Protein AF-A0AAE3R0N3-F1 (afdb_monomer)

Organism: NCBI:txid3048013

Radius of gyration: 21.06 Å; Cα contacts (8 Å, |Δi|>4): 74; chains: 1; bounding box: 45×45×55 Å

pLDDT: mean 79.73, std 18.05, range [34.44, 93.56]

Nearest PDB structures (foldseek):
  6rnx-assembly1_B  TM=4.973E-01  e=2.047E-02  Deinococcus deserti VCD115
  5d4z-assembly1_J  TM=4.738E-01  e=1.413E-01  Salmonella phage SPC32H
  5d4z-assembly6_Y  TM=5.154E-01  e=2.128E-01  Salmonella phage SPC32H
  2axz-assembly1_A  TM=4.093E-01  e=4.295E-01  Enterococcus faecalis
  5d4z-assembly3_5  TM=5.282E-01  e=1.385E+00  Salmonella phage SPC32H

InterPro domains:
  IPR001387 Cro/C1-type, helix-turn-helix domain [PF01381] (18-69)
  IPR001387 Cro/C1-type, helix-turn-helix domain [PS50943] (18-70)
  IPR001387 Cro/C1-type, helix-turn-helix domain [SM00530] (17-70)
  IPR001387 Cro/C1-type, helix-turn-helix domain [cd00093] (17-70)
  IPR010982 Lambda repressor-like, DNA-binding domain superfamily [G3DSA:1.10.260.40] (13-121)
  IPR010982 Lambda repressor-like, DNA-binding domain superfamily [SSF47413] (12-72)

Foldseek 3Di:
DDDDPPQDFQLQVLLVLVCVVCPPPQLVVVCVVLDPADSVQNVCSNVSDDHDPVVLVSSCVVSVHDRVVRRCPPPDPPDDDDPQPPLRVVLVVLVVDPVDDPVRSVVVSVVSVVVVVVVVVVVVPPD

Secondary structure (DSSP, 8-state):
--------B-HHHHHHHHHHHHTTS-HHHHHHHHSS--HHHHHHHHTTPPPPHHHHHHHHHHHT--GGGGB--TTS---SSS---HHHHHHHHHHH-TTS-HHHHHHHHHHHHHHHHHHHHHTTS--

Structure (mmCIF, N/CA/C/O backbone):
data_AF-A0AAE3R0N3-F1
#
_entry.id   AF-A0AAE3R0N3-F1
#
loop_
_atom_site.group_PDB
_atom_site.id
_atom_site.type_symbol
_atom_site.label_atom_id
_atom_site.label_alt_id
_atom_site.label_comp_id
_atom_site.label_asym_id
_atom_site.label_entity_id
_atom_site.label_seq_id
_atom_site.pdbx_PDB_ins_code
_atom_site.Cartn_x
_atom_site.Cartn_y
_atom_site.Cartn_z
_atom_site.occupancy
_atom_site.B_iso_or_equiv
_atom_site.auth_seq_id
_atom_site.auth_comp_id
_atom_site.auth_asym_id
_atom_site.auth_atom_id
_atom_site.pdbx_PDB_model_num
ATOM 1 N N . MET A 1 1 ? -28.604 14.771 -9.245 1.00 35.31 1 MET A N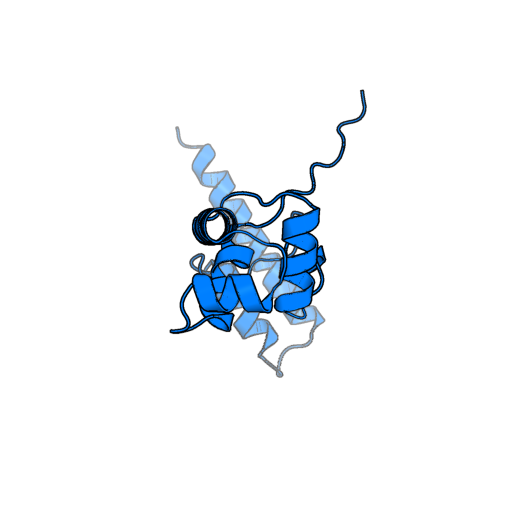 1
ATOM 2 C CA . MET A 1 1 ? -27.843 14.154 -10.348 1.00 35.31 1 MET A CA 1
ATOM 3 C C . MET A 1 1 ? -26.769 13.317 -9.682 1.00 35.31 1 MET A C 1
ATOM 5 O O . MET A 1 1 ? -25.995 13.881 -8.923 1.00 35.31 1 MET A O 1
ATOM 9 N N . GLU A 1 2 ? -26.870 11.993 -9.799 1.00 36.69 2 GLU A N 1
ATOM 10 C CA . GLU A 1 2 ? -26.055 11.011 -9.071 1.00 36.69 2 GLU A CA 1
ATOM 11 C C . GLU A 1 2 ? -24.556 11.244 -9.262 1.00 36.69 2 GLU A C 1
ATOM 13 O O . GLU A 1 2 ? -24.044 11.212 -10.380 1.00 36.69 2 GLU A O 1
ATOM 18 N N . SER A 1 3 ? -23.855 11.465 -8.153 1.00 34.44 3 SER A N 1
ATOM 19 C CA . SER A 1 3 ? -22.400 11.453 -8.101 1.00 34.44 3 SER A CA 1
ATOM 20 C C . SER A 1 3 ? -21.937 10.005 -8.250 1.00 34.44 3 SER A C 1
ATOM 22 O O . SER A 1 3 ? -22.039 9.218 -7.308 1.00 34.44 3 SER A O 1
ATOM 24 N N . ALA A 1 4 ? -21.467 9.638 -9.442 1.00 37.44 4 ALA A N 1
ATOM 25 C CA . ALA A 1 4 ? -20.780 8.374 -9.660 1.00 37.44 4 ALA A CA 1
ATOM 26 C C . ALA A 1 4 ? -19.588 8.288 -8.694 1.00 37.44 4 ALA A C 1
ATOM 28 O O . ALA A 1 4 ? -18.766 9.199 -8.621 1.00 37.44 4 ALA A O 1
ATOM 29 N N . SER A 1 5 ? -19.530 7.209 -7.918 1.00 37.81 5 SER A N 1
ATOM 30 C CA . SER A 1 5 ? -18.432 6.918 -7.002 1.00 37.81 5 SER A CA 1
ATOM 31 C C . SER A 1 5 ? -17.139 6.730 -7.804 1.00 37.81 5 SER A C 1
ATOM 33 O O . SER A 1 5 ? -16.914 5.673 -8.398 1.00 37.81 5 SER A O 1
ATOM 35 N N . SER A 1 6 ? -16.311 7.774 -7.855 1.00 43.28 6 SER A N 1
ATOM 36 C CA . SER A 1 6 ? -14.963 7.734 -8.419 1.00 43.28 6 SER A CA 1
ATOM 37 C C . SER A 1 6 ? -14.102 6.812 -7.560 1.00 43.28 6 SER A C 1
ATOM 39 O O . SER A 1 6 ? -13.618 7.198 -6.500 1.00 43.28 6 SER A O 1
ATOM 41 N N . HIS A 1 7 ? -13.961 5.564 -7.988 1.00 57.38 7 HIS A N 1
ATOM 42 C CA . HIS A 1 7 ? -13.009 4.628 -7.409 1.00 57.38 7 HIS A CA 1
ATOM 43 C C . HIS A 1 7 ? -11.621 4.996 -7.947 1.00 57.38 7 HIS A C 1
ATOM 45 O O . HIS A 1 7 ? -11.259 4.608 -9.057 1.00 57.38 7 HIS A O 1
ATOM 51 N N . GLU A 1 8 ? -10.878 5.818 -7.205 1.00 75.62 8 GLU A N 1
ATOM 52 C CA . GLU A 1 8 ? -9.530 6.237 -7.597 1.00 75.62 8 GLU A CA 1
ATOM 53 C C . GLU A 1 8 ? -8.514 5.115 -7.332 1.00 75.62 8 GLU A C 1
ATOM 55 O O . GLU A 1 8 ? -8.497 4.493 -6.265 1.00 75.62 8 GLU A O 1
ATOM 60 N N . ILE A 1 9 ? -7.673 4.836 -8.333 1.00 83.50 9 ILE A N 1
ATOM 61 C CA . ILE A 1 9 ? -6.595 3.848 -8.237 1.00 83.50 9 ILE A CA 1
ATOM 62 C C . ILE A 1 9 ? -5.442 4.466 -7.441 1.00 83.50 9 ILE A C 1
ATOM 64 O O . ILE A 1 9 ? -4.927 5.520 -7.808 1.00 83.50 9 ILE A O 1
ATOM 68 N N . ASN A 1 10 ? -4.989 3.772 -6.399 1.00 88.12 10 ASN A N 1
ATOM 69 C CA . ASN A 1 10 ? -3.777 4.071 -5.650 1.00 88.12 10 ASN A CA 1
ATOM 70 C C . ASN A 1 10 ? -2.542 3.761 -6.514 1.00 88.12 10 ASN A C 1
ATOM 72 O O . ASN A 1 10 ? -1.976 2.662 -6.494 1.00 88.12 10 ASN A O 1
ATOM 76 N N . THR A 1 11 ? -2.1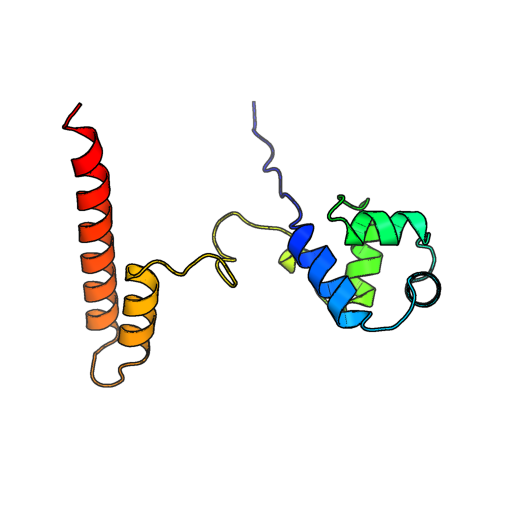49 4.744 -7.323 1.00 89.44 11 THR A N 1
ATOM 77 C CA . THR A 1 11 ? -1.007 4.654 -8.239 1.00 89.44 11 THR A CA 1
ATOM 78 C C . THR A 1 11 ? 0.329 4.583 -7.520 1.00 89.44 11 THR A C 1
ATOM 80 O O . THR A 1 11 ? 1.264 3.988 -8.052 1.00 89.44 11 THR A O 1
ATOM 83 N N . ASP A 1 12 ? 0.425 5.150 -6.319 1.00 86.88 12 ASP A N 1
ATOM 84 C CA . ASP A 1 12 ? 1.658 5.144 -5.536 1.00 86.88 12 ASP A CA 1
ATOM 85 C C . ASP A 1 12 ? 1.969 3.730 -5.051 1.00 86.88 12 ASP A C 1
ATOM 87 O O . ASP A 1 12 ? 3.066 3.225 -5.304 1.00 86.88 12 ASP A O 1
ATOM 91 N N . MET A 1 13 ? 0.972 3.045 -4.479 1.00 86.94 13 MET A N 1
ATOM 92 C CA . MET A 1 13 ? 1.076 1.640 -4.085 1.00 86.94 13 MET A CA 1
ATOM 93 C C . MET A 1 13 ? 1.384 0.742 -5.286 1.00 86.94 13 MET A C 1
ATOM 95 O O . MET A 1 13 ? 2.300 -0.078 -5.223 1.00 86.94 13 MET A O 1
ATOM 99 N N . LEU A 1 14 ? 0.680 0.932 -6.407 1.00 89.06 14 LEU A N 1
ATOM 100 C CA . LEU A 1 14 ? 0.953 0.193 -7.641 1.00 89.06 14 LEU A CA 1
ATOM 101 C C . LEU A 1 14 ? 2.404 0.390 -8.105 1.00 89.06 14 LEU A C 1
ATOM 103 O O . LEU A 1 14 ? 3.093 -0.580 -8.420 1.00 89.06 14 LEU A O 1
ATOM 107 N N . SER A 1 15 ? 2.896 1.632 -8.102 1.00 90.19 15 SER A N 1
ATOM 108 C CA . SER A 1 15 ? 4.271 1.947 -8.497 1.00 90.19 15 SER A CA 1
ATOM 109 C C . SER A 1 15 ? 5.307 1.303 -7.570 1.00 90.19 15 SER A C 1
ATOM 111 O O . SER A 1 15 ? 6.334 0.814 -8.046 1.00 90.19 15 SER A O 1
ATOM 113 N N . ALA A 1 16 ? 5.035 1.274 -6.262 1.00 89.69 16 ALA A N 1
ATOM 114 C CA . ALA A 1 16 ? 5.912 0.687 -5.259 1.00 89.69 16 ALA A CA 1
ATOM 115 C C . ALA A 1 16 ? 6.009 -0.833 -5.438 1.00 89.69 16 ALA A C 1
ATOM 117 O O . ALA A 1 16 ? 7.116 -1.358 -5.554 1.00 89.69 16 ALA A O 1
ATOM 118 N N . MET A 1 17 ? 4.871 -1.519 -5.580 1.00 91.38 17 MET A N 1
ATOM 119 C CA . MET A 1 17 ? 4.835 -2.971 -5.791 1.00 91.38 17 MET A CA 1
ATOM 120 C C . MET A 1 17 ? 5.508 -3.389 -7.102 1.00 91.38 17 MET A C 1
ATOM 122 O O . MET A 1 17 ? 6.179 -4.420 -7.157 1.00 91.38 17 MET A O 1
ATOM 126 N N . ILE A 1 18 ? 5.381 -2.583 -8.164 1.00 91.50 18 ILE A N 1
ATOM 127 C CA . ILE A 1 18 ? 6.089 -2.835 -9.427 1.00 91.50 18 ILE A CA 1
ATOM 128 C C . ILE A 1 18 ? 7.601 -2.738 -9.227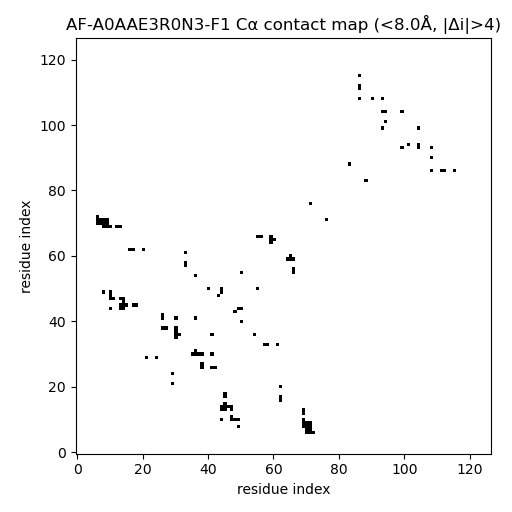 1.00 91.50 18 ILE A C 1
ATOM 130 O O . ILE A 1 18 ? 8.323 -3.637 -9.661 1.00 91.50 18 ILE A O 1
ATOM 134 N N . LYS A 1 19 ? 8.084 -1.683 -8.558 1.00 90.94 19 LYS A N 1
ATOM 135 C CA . LYS A 1 19 ? 9.516 -1.504 -8.267 1.00 90.94 19 LYS A CA 1
ATOM 136 C C . LYS A 1 19 ? 10.056 -2.633 -7.397 1.00 90.94 19 LYS A C 1
ATOM 138 O O . LYS A 1 19 ? 11.133 -3.148 -7.684 1.00 90.94 19 LYS A O 1
ATOM 143 N N . GLU A 1 20 ? 9.295 -3.045 -6.389 1.00 92.19 20 GLU A N 1
ATOM 144 C CA . GLU A 1 20 ? 9.652 -4.145 -5.496 1.00 92.19 20 GLU A CA 1
ATOM 145 C C . GLU A 1 20 ? 9.742 -5.478 -6.247 1.00 92.19 20 GLU A C 1
ATOM 147 O O . GLU A 1 20 ? 10.795 -6.117 -6.228 1.00 92.19 20 GLU A O 1
ATOM 152 N N . LYS A 1 21 ? 8.691 -5.871 -6.987 1.00 91.44 21 LYS A N 1
ATOM 153 C CA . LYS A 1 21 ? 8.714 -7.119 -7.770 1.00 91.44 21 LYS A CA 1
ATOM 154 C C . LYS A 1 21 ? 9.809 -7.073 -8.835 1.00 91.44 21 LYS A C 1
ATOM 156 O O . LYS A 1 21 ? 10.477 -8.082 -9.062 1.00 91.44 21 LYS A O 1
ATOM 161 N N . ARG A 1 22 ? 10.039 -5.925 -9.485 1.00 90.81 22 ARG A N 1
ATOM 162 C CA . ARG A 1 22 ? 11.094 -5.754 -10.499 1.00 90.81 22 ARG A CA 1
ATOM 163 C C . ARG A 1 22 ? 12.499 -5.892 -9.902 1.00 90.81 22 ARG A C 1
ATOM 165 O O . ARG A 1 22 ? 13.340 -6.548 -10.526 1.00 90.81 22 ARG A O 1
ATOM 172 N N . GLY A 1 23 ? 12.749 -5.304 -8.734 1.00 91.88 23 GLY A N 1
ATOM 173 C CA . GLY A 1 23 ? 14.081 -5.202 -8.139 1.00 91.88 23 GLY A CA 1
ATOM 174 C C . GLY A 1 23 ? 15.076 -4.546 -9.103 1.00 91.88 23 GLY A C 1
ATOM 175 O O . GLY A 1 23 ? 14.776 -3.546 -9.755 1.00 91.88 23 GLY A O 1
ATOM 176 N N . GLU A 1 24 ? 16.239 -5.171 -9.272 1.00 91.19 24 GLU A N 1
ATOM 177 C CA . GLU A 1 24 ? 17.312 -4.684 -10.155 1.00 91.19 24 GLU A CA 1
ATOM 178 C C . GLU A 1 24 ? 17.064 -4.945 -11.655 1.00 91.19 24 GLU A C 1
ATOM 180 O O . GLU A 1 24 ? 17.844 -4.517 -12.509 1.00 91.19 24 GLU A O 1
ATOM 185 N N . ARG A 1 25 ? 15.988 -5.660 -12.022 1.00 91.50 25 ARG A N 1
ATOM 186 C CA . ARG A 1 25 ? 15.684 -5.954 -13.433 1.00 91.50 25 ARG A CA 1
ATOM 187 C C . ARG A 1 25 ? 15.341 -4.671 -14.183 1.00 91.50 25 ARG A C 1
ATOM 189 O O . ARG A 1 25 ? 14.685 -3.774 -13.659 1.00 91.50 25 ARG A O 1
ATOM 196 N N . SER A 1 26 ? 15.738 -4.582 -15.447 1.00 91.50 26 SER A N 1
ATOM 197 C CA . SER A 1 26 ? 15.451 -3.406 -16.273 1.00 91.50 26 SER A CA 1
ATOM 198 C C . SER A 1 26 ? 13.982 -3.351 -16.710 1.00 91.50 26 SER A C 1
ATOM 200 O O . SER A 1 26 ? 13.344 -4.380 -16.935 1.00 91.50 26 SER A O 1
ATOM 202 N N . LEU A 1 27 ? 13.460 -2.142 -16.951 1.00 89.38 27 LEU A N 1
ATOM 203 C CA . LEU A 1 27 ? 12.110 -1.942 -17.505 1.00 89.38 27 LEU A CA 1
ATOM 204 C C . LEU A 1 27 ? 11.891 -2.676 -18.837 1.00 89.38 27 LEU A C 1
ATOM 206 O O . LEU A 1 27 ? 10.772 -3.064 -19.148 1.00 89.38 27 LEU A O 1
ATOM 210 N N . ARG A 1 28 ? 12.957 -2.892 -19.621 1.00 89.06 28 ARG A N 1
ATOM 211 C CA . ARG A 1 28 ? 12.899 -3.661 -20.875 1.00 89.06 28 ARG A CA 1
ATOM 212 C C . ARG A 1 28 ? 12.571 -5.130 -20.630 1.00 89.06 28 ARG A C 1
ATOM 214 O O . ARG A 1 28 ? 11.755 -5.702 -21.348 1.00 89.06 28 ARG A O 1
ATOM 221 N N . GLN A 1 29 ? 13.204 -5.724 -19.619 1.00 89.62 29 GLN A N 1
ATOM 222 C CA . GLN A 1 29 ? 12.954 -7.113 -19.239 1.00 89.62 29 GLN A CA 1
ATOM 223 C C . GLN A 1 29 ? 11.520 -7.270 -18.738 1.00 89.62 29 GLN A C 1
ATOM 225 O O . GLN A 1 29 ? 10.807 -8.138 -19.227 1.00 89.62 29 GLN A O 1
ATOM 230 N N . ILE A 1 30 ? 11.066 -6.367 -17.864 1.00 92.31 30 ILE A N 1
ATOM 231 C CA . ILE A 1 30 ? 9.704 -6.422 -17.318 1.00 92.31 30 ILE A CA 1
ATOM 232 C C . ILE A 1 30 ? 8.639 -6.171 -18.390 1.00 92.31 30 ILE A C 1
ATOM 234 O O . ILE A 1 30 ? 7.650 -6.890 -18.445 1.00 92.31 30 ILE A O 1
ATOM 238 N N . ALA A 1 31 ? 8.853 -5.216 -19.297 1.00 90.44 31 ALA A N 1
ATOM 239 C CA . ALA A 1 31 ? 7.947 -4.986 -20.425 1.00 90.44 31 ALA A CA 1
ATOM 240 C C . ALA A 1 31 ? 7.785 -6.235 -21.314 1.00 90.44 31 ALA A C 1
ATOM 242 O O . ALA A 1 31 ? 6.694 -6.515 -21.806 1.00 90.44 31 ALA A O 1
ATOM 243 N N . THR A 1 32 ? 8.864 -7.006 -21.485 1.00 87.94 32 THR A N 1
ATOM 244 C CA . THR A 1 32 ? 8.838 -8.276 -22.229 1.00 87.94 32 THR A CA 1
ATOM 245 C C . THR A 1 32 ? 8.101 -9.368 -21.451 1.00 87.94 32 THR A C 1
ATOM 247 O O . THR A 1 32 ? 7.367 -10.149 -22.045 1.00 87.94 32 THR A O 1
ATOM 250 N N . GLU A 1 33 ? 8.277 -9.406 -20.130 1.00 89.56 33 GLU A N 1
ATOM 251 C CA . GLU A 1 33 ? 7.662 -10.384 -19.225 1.00 89.56 33 GLU A CA 1
ATOM 252 C C . GLU A 1 33 ? 6.144 -10.197 -19.095 1.00 89.56 33 GLU A C 1
ATOM 254 O O . GLU A 1 33 ? 5.398 -11.170 -19.142 1.00 89.56 33 GLU A O 1
ATOM 259 N N . ILE A 1 34 ? 5.682 -8.948 -18.977 1.00 88.56 34 ILE A N 1
ATOM 260 C CA . ILE A 1 34 ? 4.251 -8.618 -18.914 1.00 88.56 34 ILE A CA 1
ATOM 261 C C . ILE A 1 34 ? 3.572 -8.904 -20.261 1.00 88.56 34 ILE A C 1
ATOM 263 O O . ILE A 1 34 ? 2.429 -9.360 -20.292 1.00 88.56 34 ILE A O 1
ATOM 267 N N . GLY A 1 35 ? 4.286 -8.657 -21.363 1.00 80.56 35 GLY A N 1
ATOM 268 C CA . GLY A 1 35 ? 3.758 -8.764 -22.715 1.00 80.56 35 GLY A CA 1
ATOM 269 C C . GLY A 1 35 ? 2.817 -7.603 -23.041 1.00 80.56 35 GLY A C 1
ATOM 270 O O . GLY A 1 35 ? 1.884 -7.300 -22.302 1.00 80.56 35 GLY A O 1
ATOM 271 N N . ASP A 1 36 ? 3.057 -6.945 -24.177 1.00 77.88 36 ASP A N 1
ATOM 272 C CA . ASP A 1 36 ? 2.140 -5.930 -24.714 1.00 77.88 36 ASP A CA 1
ATOM 273 C C . ASP A 1 36 ? 1.963 -4.688 -23.805 1.00 77.88 36 ASP A C 1
ATOM 275 O O . ASP A 1 36 ? 0.913 -4.047 -23.777 1.00 77.88 36 ASP A O 1
ATOM 279 N N . VAL A 1 37 ? 3.015 -4.336 -23.050 1.00 86.88 37 VAL A N 1
ATOM 280 C CA . VAL A 1 37 ? 3.167 -3.046 -22.356 1.00 86.88 37 VAL A CA 1
ATOM 281 C C . VAL A 1 37 ? 4.477 -2.404 -22.801 1.00 86.88 37 VAL A C 1
ATOM 283 O O . VAL A 1 37 ? 5.545 -3.008 -22.728 1.00 86.88 37 VAL A O 1
ATOM 286 N N . SER A 1 38 ? 4.419 -1.155 -23.271 1.00 89.44 38 SER A N 1
ATOM 287 C CA . SER A 1 38 ? 5.623 -0.441 -23.709 1.00 89.44 38 SER A CA 1
ATOM 288 C C . SER A 1 38 ? 6.487 -0.001 -22.520 1.00 89.44 38 SER A C 1
ATOM 290 O O . SER A 1 38 ? 5.975 0.344 -21.454 1.00 89.44 38 SER A O 1
ATOM 292 N N . ILE A 1 39 ? 7.806 0.091 -22.726 1.00 91.69 39 ILE A N 1
ATOM 293 C CA . ILE A 1 39 ? 8.756 0.611 -21.722 1.00 91.69 39 ILE A CA 1
ATOM 294 C C . ILE A 1 39 ? 8.345 2.013 -21.245 1.00 91.69 39 ILE A C 1
ATOM 296 O O . ILE A 1 39 ? 8.459 2.330 -20.063 1.00 91.69 39 ILE A O 1
ATOM 300 N N . ALA A 1 40 ? 7.839 2.848 -22.158 1.00 90.62 40 ALA A N 1
ATOM 301 C CA . ALA A 1 40 ? 7.379 4.197 -21.845 1.00 90.62 40 ALA A CA 1
ATOM 302 C C . ALA A 1 40 ? 6.124 4.183 -20.959 1.00 90.62 40 ALA A C 1
ATOM 304 O O . ALA A 1 40 ? 6.015 4.982 -20.032 1.00 90.62 40 ALA A O 1
ATOM 305 N N . THR A 1 41 ? 5.189 3.260 -21.202 1.00 91.00 41 THR A N 1
ATOM 306 C CA . THR A 1 41 ? 4.029 3.058 -20.326 1.00 91.00 41 THR A CA 1
ATOM 307 C C . THR A 1 41 ? 4.472 2.598 -18.944 1.00 91.00 41 THR A C 1
ATOM 309 O O . THR A 1 41 ? 4.101 3.238 -17.966 1.00 91.00 41 THR A O 1
ATOM 312 N N . LEU A 1 42 ? 5.336 1.585 -18.855 1.00 91.81 42 LEU A N 1
ATOM 313 C CA . LEU A 1 42 ? 5.822 1.079 -17.571 1.00 91.81 42 LEU A CA 1
ATOM 314 C C . LEU A 1 42 ? 6.575 2.156 -16.771 1.00 91.81 42 LEU A C 1
ATOM 316 O O . LEU A 1 42 ? 6.336 2.318 -15.579 1.00 91.81 42 LEU A O 1
ATOM 320 N N . SER A 1 43 ? 7.409 2.961 -17.437 1.00 92.31 43 SER A N 1
ATOM 321 C CA . SER A 1 43 ? 8.100 4.089 -16.802 1.00 92.31 43 SER A CA 1
ATOM 322 C C . SER A 1 43 ? 7.133 5.136 -16.245 1.00 92.31 43 SER A C 1
ATOM 324 O O . SER A 1 43 ? 7.402 5.690 -15.184 1.00 92.31 43 SER A O 1
ATOM 326 N N . ARG A 1 44 ? 6.029 5.431 -16.946 1.00 91.81 44 ARG A N 1
ATOM 327 C CA . ARG A 1 44 ? 5.005 6.369 -16.456 1.00 91.81 44 ARG A CA 1
ATOM 328 C C . ARG A 1 44 ? 4.278 5.806 -15.238 1.00 91.81 44 ARG A C 1
ATOM 330 O O . ARG A 1 44 ? 4.044 6.544 -14.287 1.00 91.81 44 ARG A O 1
ATOM 337 N N . VAL A 1 45 ? 3.965 4.512 -15.245 1.00 91.56 45 VAL A N 1
ATOM 338 C CA . VAL A 1 45 ? 3.324 3.844 -14.103 1.00 91.56 45 VAL A CA 1
ATOM 339 C C . VAL A 1 45 ? 4.250 3.830 -12.884 1.00 91.56 45 VAL A C 1
ATOM 341 O O . VAL A 1 45 ? 3.814 4.163 -11.788 1.00 91.56 45 VAL A O 1
ATOM 344 N N . GLU A 1 46 ? 5.550 3.566 -13.057 1.00 90.69 46 GLU A N 1
ATOM 345 C CA . GLU A 1 46 ? 6.525 3.666 -11.956 1.00 90.69 46 GLU A CA 1
ATOM 346 C C . GLU A 1 46 ? 6.709 5.094 -11.408 1.00 90.69 46 GLU A C 1
ATOM 348 O O . GLU A 1 46 ? 7.214 5.273 -10.297 1.00 90.69 46 GLU A O 1
ATOM 353 N N . GLN A 1 47 ? 6.306 6.112 -12.170 1.00 89.44 47 GLN A N 1
ATOM 354 C CA . GLN A 1 47 ? 6.255 7.516 -11.747 1.00 89.44 47 GLN A CA 1
ATOM 355 C C . GLN A 1 47 ? 4.900 7.902 -11.126 1.00 89.44 47 GLN A C 1
ATOM 357 O O . GLN A 1 47 ? 4.652 9.086 -10.908 1.00 89.44 47 GLN A O 1
ATOM 362 N N . GLY A 1 48 ? 4.010 6.934 -10.885 1.00 85.25 48 GLY A N 1
ATOM 363 C CA . GLY A 1 48 ? 2.703 7.166 -10.270 1.00 85.25 48 GLY A CA 1
ATOM 364 C C . GLY A 1 48 ? 1.645 7.704 -11.236 1.00 85.25 48 GLY A C 1
ATOM 365 O O . GLY A 1 48 ? 0.645 8.269 -10.806 1.00 85.25 48 GLY A O 1
ATOM 366 N N . LYS A 1 49 ? 1.830 7.574 -12.557 1.00 88.56 49 LYS A N 1
ATOM 367 C CA . LYS A 1 49 ? 0.767 7.912 -13.518 1.00 88.56 49 LYS A CA 1
ATOM 368 C C . LYS A 1 49 ? -0.251 6.783 -13.616 1.00 88.56 49 LYS A C 1
ATOM 370 O O . LYS A 1 49 ? 0.119 5.612 -13.658 1.00 88.56 49 LYS A O 1
ATOM 375 N N . ILE A 1 50 ? -1.522 7.162 -13.729 1.00 88.81 50 ILE A N 1
ATOM 376 C CA . ILE A 1 50 ? -2.641 6.230 -13.875 1.00 88.81 50 ILE A CA 1
ATOM 377 C C . ILE A 1 50 ? -2.492 5.463 -15.204 1.00 88.81 50 ILE A C 1
ATOM 379 O O . ILE A 1 50 ? -2.456 6.101 -16.263 1.00 88.81 50 ILE A O 1
ATOM 383 N N . PRO A 1 51 ? -2.375 4.123 -15.175 1.00 90.06 51 PRO A N 1
ATOM 384 C CA . PRO A 1 51 ? -2.427 3.306 -16.381 1.00 90.06 51 PRO A CA 1
ATOM 385 C C . PRO A 1 51 ? -3.845 3.259 -16.959 1.00 90.06 51 PRO A C 1
ATOM 387 O O . PRO A 1 51 ? -4.832 3.427 -16.246 1.00 90.06 51 PRO A O 1
ATOM 390 N N . ASP A 1 52 ? -3.957 2.969 -18.253 1.00 89.94 52 ASP A N 1
ATOM 391 C CA . ASP A 1 52 ? -5.231 2.541 -18.827 1.00 89.94 52 ASP A CA 1
ATOM 392 C C . ASP A 1 52 ? -5.660 1.170 -18.260 1.00 89.94 52 ASP A C 1
ATOM 394 O O . ASP A 1 52 ? -4.864 0.448 -17.654 1.00 89.94 52 ASP A O 1
ATOM 398 N N . LEU A 1 53 ? -6.930 0.807 -18.460 1.00 89.88 53 LEU A N 1
ATOM 399 C CA . LEU A 1 53 ? -7.508 -0.416 -17.896 1.00 89.88 53 LEU A CA 1
ATOM 400 C C . LEU A 1 53 ? -6.785 -1.690 -18.357 1.00 89.88 53 LEU A C 1
ATOM 402 O O . LEU A 1 53 ? -6.600 -2.607 -17.559 1.00 89.88 53 LEU A O 1
ATOM 406 N N . ASP A 1 54 ? -6.369 -1.755 -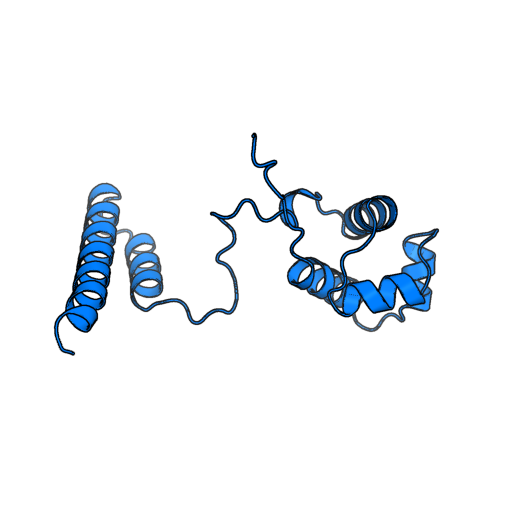19.621 1.00 90.88 54 ASP A N 1
ATOM 407 C CA . ASP A 1 54 ? -5.698 -2.935 -20.170 1.00 90.88 54 ASP A CA 1
ATOM 408 C C . ASP A 1 54 ? -4.304 -3.100 -19.549 1.00 90.88 54 ASP A C 1
ATOM 410 O O . ASP A 1 54 ? -3.972 -4.160 -19.007 1.00 90.88 54 ASP A O 1
ATOM 414 N N . THR A 1 55 ? -3.534 -2.010 -19.494 1.00 91.62 55 THR A N 1
ATOM 415 C CA . THR A 1 55 ? -2.251 -1.967 -18.783 1.00 91.62 55 THR A CA 1
ATOM 416 C C . THR A 1 55 ? -2.415 -2.333 -17.304 1.00 91.62 55 THR A C 1
ATOM 418 O O . THR A 1 55 ? -1.625 -3.113 -16.771 1.00 91.62 55 THR A O 1
ATOM 421 N N . PHE A 1 56 ? -3.441 -1.812 -16.625 1.00 92.19 56 PHE A N 1
ATOM 422 C CA . PHE A 1 56 ? -3.699 -2.101 -15.213 1.00 92.19 56 PHE A CA 1
ATOM 423 C C . PHE A 1 56 ? -3.963 -3.590 -14.960 1.00 92.19 56 PHE A C 1
ATOM 425 O O . PHE A 1 56 ? -3.350 -4.183 -14.071 1.00 92.19 56 PHE A O 1
ATOM 432 N N . VAL A 1 57 ? -4.823 -4.221 -15.763 1.00 91.81 57 VAL A N 1
ATOM 433 C CA . VAL A 1 57 ? -5.139 -5.653 -15.632 1.00 91.81 57 VAL A CA 1
ATOM 434 C C . VAL A 1 57 ? -3.900 -6.514 -15.881 1.00 91.81 57 VAL A C 1
ATOM 436 O O . VAL A 1 57 ? -3.653 -7.469 -15.141 1.00 91.81 57 VAL A O 1
ATOM 439 N N . LYS A 1 58 ? -3.088 -6.168 -16.886 1.00 93.00 58 LYS A N 1
ATOM 440 C CA . LYS A 1 58 ? -1.817 -6.854 -17.169 1.00 93.00 58 LYS A CA 1
ATOM 441 C C . LYS A 1 58 ? -0.847 -6.753 -15.991 1.00 93.00 58 LYS A C 1
ATOM 443 O O . LYS A 1 58 ? -0.267 -7.761 -15.595 1.00 93.00 58 LYS A O 1
ATOM 448 N N . LEU A 1 59 ? -0.725 -5.571 -15.388 1.00 92.50 59 LEU A N 1
ATOM 449 C CA . LEU A 1 59 ? 0.112 -5.356 -14.207 1.00 92.50 59 LEU A CA 1
ATOM 450 C C . LEU A 1 59 ? -0.389 -6.136 -12.992 1.00 92.50 59 LEU A C 1
ATOM 452 O O . LEU A 1 59 ? 0.418 -6.771 -12.326 1.00 92.50 59 LEU A O 1
ATOM 456 N N . CYS A 1 60 ? -1.698 -6.163 -12.735 1.00 92.62 60 CYS A N 1
ATOM 457 C CA . CYS A 1 60 ? -2.280 -6.958 -11.648 1.00 92.62 60 CYS A CA 1
ATOM 458 C C . CYS A 1 60 ? -1.966 -8.452 -11.814 1.00 92.62 60 CYS A C 1
ATOM 460 O O . CYS A 1 60 ? -1.503 -9.108 -10.882 1.00 92.62 60 CYS A O 1
ATOM 462 N N . ARG A 1 61 ? -2.135 -8.981 -13.034 1.00 92.62 61 ARG A N 1
ATOM 463 C CA . ARG A 1 61 ? -1.791 -10.373 -13.364 1.00 92.62 61 ARG A CA 1
ATOM 464 C C . ARG A 1 61 ? -0.306 -10.650 -13.187 1.00 92.62 61 ARG A C 1
ATOM 466 O O . ARG A 1 61 ? 0.045 -11.684 -12.633 1.00 92.62 61 ARG A O 1
ATOM 473 N N . TRP A 1 62 ? 0.548 -9.734 -13.638 1.00 93.56 62 TRP A N 1
ATOM 474 C CA . TRP A 1 62 ? 1.990 -9.868 -13.473 1.00 93.56 62 TRP A CA 1
ATOM 475 C C . TRP A 1 62 ? 2.413 -9.774 -12.011 1.00 93.56 62 TRP A C 1
ATOM 477 O O . TRP A 1 62 ? 3.320 -10.490 -11.617 1.00 93.56 62 TRP A O 1
ATOM 487 N N . LEU A 1 63 ? 1.762 -8.946 -11.192 1.00 92.06 63 LEU A N 1
ATOM 488 C CA . LEU A 1 63 ? 2.006 -8.844 -9.752 1.00 92.06 63 LEU A CA 1
ATOM 489 C C . LEU A 1 63 ? 1.427 -10.028 -8.966 1.00 92.06 63 LEU A C 1
ATOM 491 O O . LEU A 1 63 ? 1.899 -10.268 -7.862 1.00 92.06 63 LEU A O 1
ATOM 495 N N . GLU A 1 64 ? 0.499 -10.792 -9.553 1.00 91.88 64 GLU A N 1
ATOM 496 C CA . GLU A 1 64 ? -0.298 -11.842 -8.890 1.00 91.88 64 GLU A CA 1
ATOM 497 C C . GLU A 1 64 ? -1.168 -11.284 -7.753 1.00 91.88 64 GLU A C 1
ATOM 499 O O . GLU A 1 64 ? -1.396 -11.924 -6.729 1.00 91.88 64 GLU A O 1
ATOM 504 N N . VAL A 1 65 ? -1.666 -10.062 -7.946 1.00 87.56 65 VAL A N 1
ATOM 505 C CA . VAL A 1 65 ? -2.465 -9.320 -6.967 1.00 87.56 65 VAL A CA 1
ATOM 506 C C . VAL A 1 65 ? -3.772 -8.891 -7.616 1.00 87.56 65 VAL A C 1
ATOM 508 O O . VAL A 1 65 ? -3.815 -8.558 -8.801 1.00 87.56 65 VAL A O 1
ATOM 511 N N . SER A 1 66 ? -4.856 -8.915 -6.845 1.00 88.31 66 SER A N 1
ATOM 512 C CA . SER A 1 66 ? -6.167 -8.509 -7.339 1.00 88.31 66 SER A CA 1
ATOM 513 C C . SER A 1 66 ? -6.295 -6.983 -7.408 1.00 88.31 66 SER A C 1
ATOM 515 O O . SER A 1 66 ? -5.760 -6.262 -6.566 1.00 88.31 66 SER A O 1
ATOM 517 N N . GLY A 1 67 ? -6.998 -6.477 -8.425 1.00 84.62 67 GLY A N 1
ATOM 518 C CA . GLY A 1 67 ? -7.087 -5.038 -8.703 1.00 84.62 67 GLY A CA 1
ATOM 519 C C . GLY A 1 67 ? -7.757 -4.223 -7.591 1.00 84.62 67 GLY A C 1
ATOM 520 O O . GLY A 1 67 ? -7.449 -3.044 -7.433 1.00 84.62 67 GLY A O 1
ATOM 521 N N . ASP A 1 68 ? -8.619 -4.851 -6.788 1.00 84.25 68 ASP A N 1
ATOM 522 C CA . ASP A 1 68 ? -9.262 -4.249 -5.614 1.00 84.25 68 ASP A CA 1
ATOM 523 C C . ASP A 1 68 ? -8.264 -3.745 -4.569 1.00 84.25 68 ASP A C 1
ATOM 525 O O . ASP A 1 68 ? -8.558 -2.762 -3.898 1.00 84.25 68 ASP A O 1
ATOM 529 N N . VAL A 1 69 ? -7.066 -4.332 -4.490 1.00 83.94 69 VAL A N 1
ATOM 530 C CA . VAL A 1 69 ? -6.003 -3.871 -3.582 1.00 83.94 69 VAL A CA 1
ATOM 531 C C . VAL A 1 69 ? -5.564 -2.444 -3.909 1.00 83.94 69 VAL A C 1
ATOM 533 O O . VAL A 1 69 ? -5.222 -1.675 -3.015 1.00 83.94 69 VAL A O 1
ATOM 536 N N . PHE A 1 70 ? -5.609 -2.070 -5.188 1.00 85.69 70 PHE A N 1
ATOM 537 C CA . PHE A 1 70 ? -5.248 -0.729 -5.641 1.00 85.69 70 PHE A CA 1
ATOM 538 C C . PHE A 1 70 ? -6.443 0.215 -5.689 1.00 85.69 70 PHE A C 1
ATOM 540 O O . PHE A 1 70 ? -6.260 1.411 -5.875 1.00 85.69 70 PHE A O 1
ATOM 547 N N . ILE A 1 71 ? -7.667 -0.284 -5.551 1.00 83.88 71 ILE A N 1
ATOM 548 C CA . ILE A 1 71 ? -8.858 0.554 -5.568 1.00 83.88 71 ILE A CA 1
ATOM 549 C C . ILE A 1 71 ? -9.135 0.970 -4.129 1.00 83.88 71 ILE A C 1
ATOM 551 O O . ILE A 1 71 ? -9.685 0.209 -3.331 1.00 83.88 71 ILE A O 1
ATOM 555 N N . ASN A 1 72 ? -8.748 2.200 -3.790 1.00 64.31 72 ASN A N 1
ATOM 556 C CA . ASN A 1 72 ? -8.987 2.731 -2.459 1.00 64.31 72 ASN A CA 1
ATOM 557 C C . ASN A 1 72 ? -10.489 2.996 -2.292 1.00 64.31 72 ASN A C 1
ATOM 559 O O . ASN A 1 72 ? -11.003 4.073 -2.585 1.00 64.31 72 ASN A O 1
ATOM 563 N N . ASN A 1 73 ? -11.209 2.010 -1.762 1.00 49.19 73 ASN A N 1
ATOM 564 C CA . ASN A 1 73 ? -12.448 2.282 -1.057 1.00 49.19 73 ASN A CA 1
ATOM 565 C C . ASN A 1 73 ? -12.027 3.125 0.151 1.00 49.19 73 ASN A C 1
ATOM 567 O O . ASN A 1 73 ? -11.216 2.656 0.949 1.00 49.19 73 ASN A O 1
ATOM 571 N N . SER A 1 74 ? -12.474 4.376 0.232 1.00 42.41 74 SER A N 1
ATOM 572 C CA . SER A 1 74 ? -11.899 5.481 1.019 1.00 42.41 74 SER A CA 1
ATOM 573 C C . SER A 1 74 ? -11.904 5.304 2.553 1.00 42.41 74 SER A C 1
ATOM 575 O O . SER A 1 74 ? -12.102 6.274 3.281 1.00 42.41 74 SER A O 1
ATOM 577 N N . LYS A 1 75 ? -11.768 4.084 3.087 1.00 41.47 75 LYS A N 1
ATOM 578 C CA . LYS A 1 75 ? -11.961 3.770 4.503 1.00 41.47 75 LYS A CA 1
ATOM 579 C C . LYS A 1 75 ? -11.044 2.712 5.124 1.00 41.47 75 LYS A C 1
ATOM 581 O O . LYS A 1 75 ? -11.159 2.582 6.333 1.00 41.47 75 LYS A O 1
ATOM 586 N N . ASN A 1 76 ? -10.162 1.982 4.419 1.00 38.47 76 ASN A N 1
ATOM 587 C CA . ASN A 1 76 ? -9.478 0.842 5.081 1.00 38.47 76 ASN A CA 1
ATOM 588 C C . ASN A 1 76 ? -7.991 0.556 4.788 1.00 38.47 76 ASN A C 1
ATOM 590 O O . ASN A 1 76 ? -7.479 -0.428 5.312 1.00 38.47 76 ASN A O 1
ATOM 594 N N . SER A 1 77 ? -7.252 1.391 4.064 1.00 40.62 77 SER A N 1
ATOM 595 C CA . SER A 1 77 ? -5.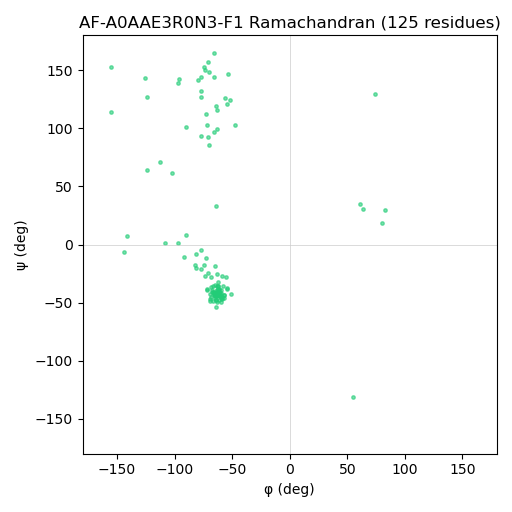804 1.197 3.851 1.00 40.62 77 SER A CA 1
ATOM 596 C C . SER A 1 77 ? -4.998 2.294 4.549 1.00 40.62 77 SER A C 1
ATOM 598 O O . SER A 1 77 ? -4.432 3.188 3.932 1.00 40.62 77 SER A O 1
ATOM 600 N N . LYS A 1 78 ? -4.975 2.225 5.883 1.00 43.81 78 LYS A N 1
ATOM 601 C CA . LYS A 1 78 ? -4.108 3.026 6.759 1.00 43.81 78 LYS A CA 1
ATOM 602 C C . LYS A 1 78 ? -2.932 2.172 7.249 1.00 43.81 78 LYS A C 1
ATOM 604 O O . LYS A 1 78 ? -2.803 1.886 8.430 1.00 43.81 78 LYS A O 1
ATOM 609 N N . GLN A 1 79 ? -2.116 1.691 6.320 1.00 46.94 79 GLN A N 1
ATOM 610 C CA . GLN A 1 79 ? -0.846 0.987 6.546 1.00 46.94 79 GLN A CA 1
ATOM 611 C C . GLN A 1 79 ? -0.059 1.227 5.245 1.00 46.94 79 GLN A C 1
ATOM 613 O O . GLN A 1 79 ? -0.553 0.850 4.194 1.00 46.94 79 GLN A O 1
ATOM 618 N N . GLU A 1 80 ? 1.057 1.947 5.159 1.00 45.28 80 GLU A N 1
ATOM 619 C CA . GLU A 1 80 ? 2.176 2.199 6.068 1.00 45.28 80 GLU A CA 1
ATOM 620 C C . GLU A 1 80 ? 2.836 3.551 5.702 1.00 45.28 80 GLU A C 1
ATOM 622 O O . GLU A 1 80 ? 2.827 3.943 4.538 1.00 45.28 80 GLU A O 1
ATOM 627 N N . ASN A 1 81 ? 3.457 4.225 6.681 1.00 39.88 81 ASN A N 1
ATOM 628 C CA . ASN A 1 81 ? 4.267 5.459 6.554 1.00 39.88 81 ASN A CA 1
ATOM 629 C C . ASN A 1 81 ? 3.559 6.828 6.499 1.00 39.88 81 ASN A C 1
ATOM 631 O O . ASN A 1 81 ? 4.134 7.793 6.005 1.00 39.88 81 ASN A O 1
ATOM 635 N N . GLU A 1 82 ? 2.398 6.972 7.130 1.00 44.34 82 GLU A N 1
ATOM 636 C CA . GLU A 1 82 ? 2.109 8.226 7.840 1.00 44.34 82 GLU A CA 1
ATOM 637 C C . GLU A 1 82 ? 2.448 8.001 9.313 1.00 44.34 82 GLU A C 1
ATOM 639 O O . GLU A 1 82 ? 2.198 6.914 9.842 1.00 44.34 82 GLU A O 1
ATOM 644 N N . GLU A 1 83 ? 3.074 8.981 9.969 1.00 47.97 83 GLU A N 1
ATOM 645 C CA . GLU A 1 83 ? 3.366 8.937 11.400 1.00 47.97 83 GLU A CA 1
ATOM 646 C C . GLU A 1 83 ? 2.106 8.515 12.159 1.00 47.97 83 GLU A C 1
ATOM 648 O O . GLU A 1 83 ? 1.168 9.296 12.318 1.00 47.97 83 GLU A O 1
ATOM 653 N N . GLN A 1 84 ? 2.056 7.249 12.593 1.00 57.34 84 GLN A N 1
ATOM 654 C CA . GLN A 1 84 ? 0.898 6.733 13.310 1.00 57.34 84 GLN A CA 1
ATOM 655 C C . GLN A 1 84 ? 0.599 7.679 14.467 1.00 57.34 84 GLN A C 1
ATOM 657 O O . GLN A 1 84 ? 1.477 7.935 15.307 1.00 57.34 84 GLN A O 1
ATOM 662 N N . SER A 1 85 ? -0.635 8.185 14.503 1.00 75.88 85 SER A 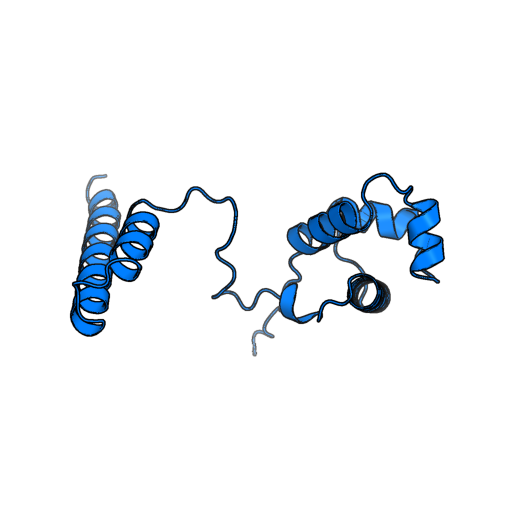N 1
ATOM 663 C CA . SER A 1 85 ? -1.071 9.056 15.587 1.00 75.88 85 SER A CA 1
ATOM 664 C C . SER A 1 85 ? -0.806 8.364 16.925 1.00 75.88 85 SER A C 1
ATOM 666 O O . SER A 1 85 ? -0.881 7.136 17.040 1.00 75.88 85 SER A O 1
ATOM 668 N N . VAL A 1 86 ? -0.487 9.140 17.961 1.00 82.69 86 VAL A N 1
ATOM 669 C CA . VAL A 1 86 ? -0.240 8.581 19.301 1.00 82.69 86 VAL A CA 1
ATOM 670 C C . VAL A 1 86 ? -1.430 7.724 19.759 1.00 82.69 86 VAL A C 1
ATOM 672 O O . VAL A 1 86 ? -1.225 6.644 20.309 1.00 82.69 86 VAL A O 1
ATOM 675 N N . ALA A 1 87 ? -2.660 8.133 19.431 1.00 81.31 87 ALA A N 1
ATOM 676 C CA . ALA A 1 87 ? -3.879 7.366 19.685 1.00 81.31 87 ALA A CA 1
ATOM 677 C C . ALA A 1 87 ? -3.850 5.961 19.056 1.00 81.31 87 ALA A C 1
ATOM 679 O O . ALA A 1 87 ? -4.208 4.972 19.696 1.00 81.31 87 ALA A O 1
ATOM 680 N N . GLU A 1 88 ? -3.382 5.858 17.815 1.00 80.81 88 GLU A N 1
ATOM 681 C CA . GLU A 1 88 ? -3.320 4.606 17.061 1.00 80.81 88 GLU A CA 1
ATOM 682 C C . GLU A 1 88 ? -2.235 3.668 17.604 1.00 80.81 88 GLU A C 1
ATOM 684 O O . GLU A 1 88 ? -2.487 2.475 17.790 1.00 80.81 88 GLU A O 1
ATOM 689 N N . LYS A 1 89 ? -1.076 4.215 17.995 1.00 86.44 89 LYS A N 1
ATOM 690 C CA . LYS A 1 89 ? -0.021 3.461 18.700 1.00 86.44 89 LYS A CA 1
ATOM 691 C C . LYS A 1 89 ? -0.526 2.889 20.026 1.00 86.44 89 LYS A C 1
ATOM 693 O O . LYS A 1 89 ? -0.295 1.715 20.316 1.00 86.44 89 LYS A O 1
ATOM 698 N N . VAL A 1 90 ? -1.251 3.685 20.815 1.00 87.25 90 VAL A N 1
ATOM 699 C CA . VAL A 1 90 ? -1.842 3.232 22.087 1.00 87.25 90 VAL A CA 1
ATOM 700 C C . VAL A 1 90 ? -2.896 2.150 21.843 1.00 87.25 90 VAL A C 1
ATOM 702 O O . VAL A 1 90 ? -2.905 1.135 22.539 1.00 87.25 90 VAL A O 1
ATOM 705 N N . ALA A 1 91 ? -3.739 2.302 20.819 1.00 86.44 91 ALA A N 1
ATOM 706 C CA . ALA A 1 91 ? -4.742 1.300 20.471 1.00 86.44 91 ALA A CA 1
ATOM 707 C C . ALA A 1 91 ? -4.120 -0.049 20.070 1.00 86.44 91 ALA A C 1
ATOM 709 O O . ALA A 1 91 ? -4.677 -1.098 20.391 1.00 86.44 91 ALA A O 1
ATOM 710 N N . ILE A 1 92 ? -2.965 -0.049 19.396 1.00 86.06 92 ILE A N 1
ATOM 711 C CA . ILE A 1 92 ? -2.219 -1.278 19.077 1.00 86.06 92 ILE A CA 1
ATOM 712 C C . ILE A 1 92 ? -1.739 -1.966 20.361 1.00 86.06 92 ILE A C 1
ATOM 714 O O . ILE A 1 92 ? -1.970 -3.163 20.528 1.00 86.06 92 ILE A O 1
ATOM 718 N N . GLN A 1 93 ? -1.134 -1.216 21.287 1.00 89.69 93 GLN A N 1
ATOM 719 C CA . GLN A 1 93 ? -0.647 -1.770 22.556 1.00 89.69 93 GLN A CA 1
ATOM 720 C C . GLN A 1 93 ? -1.787 -2.348 23.407 1.00 89.69 93 GLN A C 1
ATOM 722 O O . GLN A 1 93 ? -1.675 -3.464 23.907 1.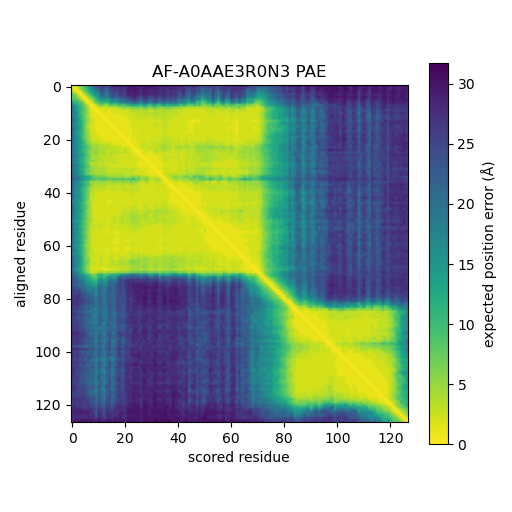00 89.69 93 GLN A O 1
ATOM 727 N N . LEU A 1 94 ? -2.923 -1.648 23.497 1.00 90.06 94 LEU A N 1
ATOM 728 C CA . LEU A 1 94 ? -4.103 -2.130 24.226 1.00 90.06 94 LEU A CA 1
ATOM 729 C C . LEU A 1 94 ? -4.684 -3.417 23.630 1.00 90.06 94 LEU A C 1
ATOM 731 O O . LEU A 1 94 ? -5.155 -4.274 24.368 1.00 90.06 94 LEU A O 1
ATOM 735 N N . ARG A 1 95 ? -4.648 -3.576 22.301 1.00 88.00 95 ARG A N 1
ATOM 736 C CA . ARG A 1 95 ? -5.097 -4.812 21.637 1.00 88.00 95 ARG A CA 1
ATOM 737 C C . ARG A 1 95 ? -4.122 -5.974 21.818 1.00 88.00 95 ARG A C 1
ATOM 739 O O . ARG A 1 95 ? -4.552 -7.124 21.763 1.00 88.00 95 ARG A O 1
ATOM 746 N N . ALA A 1 96 ? -2.835 -5.691 22.006 1.00 88.25 96 ALA A N 1
ATOM 747 C CA . ALA A 1 96 ? -1.817 -6.704 22.274 1.00 88.25 96 ALA A CA 1
ATOM 748 C C . ALA A 1 96 ? -1.854 -7.212 23.729 1.00 88.25 96 ALA A C 1
ATOM 750 O O . ALA A 1 96 ? -1.371 -8.315 24.005 1.00 88.25 96 ALA A O 1
ATOM 751 N N . ASP A 1 97 ? -2.442 -6.440 24.646 1.00 88.38 97 ASP A N 1
ATOM 752 C CA . ASP A 1 97 ? -2.581 -6.804 26.053 1.00 88.38 97 ASP A CA 1
ATOM 753 C C . ASP A 1 97 ? -3.636 -7.906 26.256 1.00 88.38 97 ASP A C 1
ATOM 755 O O . ASP A 1 97 ? -4.841 -7.708 26.093 1.00 88.38 97 ASP A O 1
ATOM 759 N N . ARG A 1 98 ? -3.171 -9.094 26.654 1.00 88.12 98 ARG A N 1
ATOM 760 C CA . ARG A 1 98 ? -4.016 -10.273 26.908 1.00 88.12 98 ARG A CA 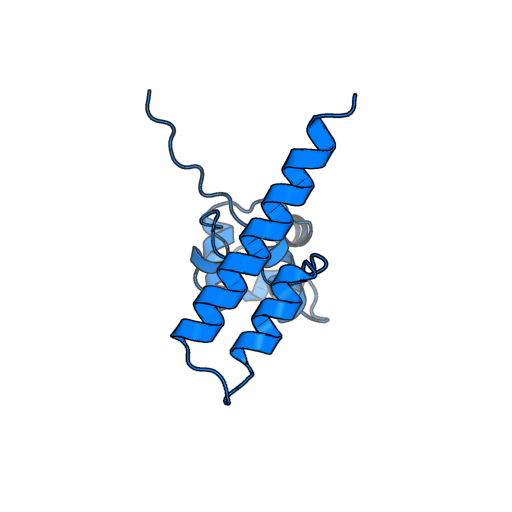1
ATOM 761 C C . ARG A 1 98 ? -4.686 -10.268 28.284 1.00 88.12 98 ARG A C 1
ATOM 763 O O . ARG A 1 98 ? -5.490 -11.155 28.558 1.00 88.12 98 ARG A O 1
ATOM 770 N N . THR A 1 99 ? -4.338 -9.327 29.160 1.00 92.50 99 THR A N 1
ATOM 771 C CA . THR A 1 99 ? -4.922 -9.215 30.507 1.00 92.50 99 THR A CA 1
ATOM 772 C C . THR A 1 99 ? -6.262 -8.480 30.499 1.00 92.50 99 THR A C 1
ATOM 774 O O . THR A 1 99 ? -7.056 -8.619 31.431 1.00 92.50 99 THR A O 1
ATOM 777 N N . LEU A 1 100 ? -6.546 -7.738 29.426 1.00 89.69 100 LEU A N 1
ATOM 778 C CA . LEU A 1 100 ? -7.771 -6.974 29.257 1.00 89.69 100 LEU A CA 1
ATOM 779 C C . LEU A 1 100 ? -8.805 -7.754 28.443 1.00 89.69 100 LEU A C 1
ATOM 781 O O . LEU A 1 100 ? -8.502 -8.425 27.457 1.00 89.69 100 LEU A O 1
ATOM 785 N N . SER A 1 101 ? -10.076 -7.626 28.828 1.00 92.50 101 SER A N 1
ATOM 786 C CA . SER A 1 101 ? -11.169 -8.148 28.009 1.00 92.50 101 SER A CA 1
ATOM 787 C C . SER A 1 101 ? -11.322 -7.313 26.735 1.00 92.50 101 SER A C 1
ATOM 789 O O . SER A 1 101 ? -11.138 -6.095 26.764 1.00 92.50 101 SER A O 1
ATOM 791 N N . LYS A 1 102 ? -11.761 -7.937 25.635 1.00 86.19 102 LYS A N 1
ATOM 792 C CA . LYS A 1 102 ? -12.038 -7.233 24.370 1.00 86.19 102 LYS A CA 1
ATOM 793 C C . LYS A 1 102 ? -12.956 -6.018 24.568 1.00 86.19 102 LYS A C 1
ATOM 795 O O . LYS A 1 102 ? -12.680 -4.943 24.053 1.00 86.19 102 LYS A O 1
ATOM 800 N N . LYS A 1 103 ? -14.000 -6.169 25.391 1.00 90.56 103 LYS A N 1
ATOM 801 C CA . LYS A 1 103 ? -14.942 -5.088 25.716 1.00 90.56 103 LYS A CA 1
ATOM 802 C C . LYS A 1 103 ? -14.254 -3.910 26.418 1.00 90.56 103 LYS A C 1
ATOM 804 O O . LYS A 1 103 ? -14.592 -2.761 26.153 1.00 90.56 103 LYS A O 1
ATOM 809 N N . THR A 1 104 ? -13.302 -4.193 27.305 1.00 91.69 104 THR A N 1
ATOM 810 C CA . THR A 1 104 ? -12.513 -3.169 28.005 1.00 91.69 104 THR A CA 1
ATOM 811 C C . THR A 1 104 ? -11.584 -2.441 27.038 1.00 91.69 104 THR A C 1
ATOM 813 O O . THR A 1 104 ? -11.537 -1.215 27.053 1.00 91.69 104 THR A O 1
ATOM 816 N N . VAL A 1 105 ? -10.894 -3.181 26.166 1.00 91.69 105 VAL A N 1
ATOM 817 C CA . VAL A 1 105 ? -10.018 -2.616 25.128 1.00 91.69 105 VAL A CA 1
ATOM 818 C C . VAL A 1 105 ? -10.801 -1.685 24.202 1.00 91.69 105 VAL A C 1
ATOM 820 O O . VAL A 1 105 ? -10.386 -0.548 23.983 1.00 91.69 105 VAL A O 1
ATOM 823 N N . ASP A 1 106 ? -11.968 -2.119 23.726 1.00 88.44 106 ASP A N 1
ATOM 824 C CA . ASP A 1 106 ? -12.817 -1.313 22.845 1.00 88.44 106 ASP A CA 1
ATOM 825 C C . ASP A 1 106 ? -13.293 -0.020 23.533 1.00 88.44 106 ASP A C 1
ATOM 827 O O . ASP A 1 106 ? -13.276 1.049 22.920 1.00 88.44 106 ASP A O 1
ATOM 831 N N . ALA A 1 107 ? -13.663 -0.089 24.818 1.00 93.06 107 ALA A N 1
ATOM 832 C CA . ALA A 1 107 ? -14.073 1.081 25.595 1.00 93.06 107 ALA A CA 1
ATOM 833 C C . ALA A 1 107 ? -12.924 2.085 25.807 1.00 93.06 107 ALA A C 1
ATOM 835 O O . ALA A 1 107 ? -13.129 3.293 25.681 1.00 93.06 107 ALA A O 1
ATOM 836 N N . LEU A 1 108 ? -11.710 1.599 26.085 1.00 93.19 108 LEU A N 1
ATOM 837 C CA . LEU A 1 108 ? -10.523 2.445 26.243 1.00 93.19 108 LEU A CA 1
ATOM 838 C C . LEU A 1 108 ? -10.163 3.157 24.936 1.00 93.19 108 LEU A C 1
ATOM 840 O O . LEU A 1 108 ? -9.921 4.361 24.940 1.00 93.19 108 LEU A O 1
ATOM 844 N N . ILE A 1 109 ? -10.195 2.441 23.809 1.00 91.44 109 ILE A N 1
ATOM 845 C CA . ILE A 1 109 ? -9.933 3.025 22.487 1.00 91.44 109 ILE A CA 1
ATOM 846 C C . ILE A 1 109 ? -10.963 4.114 22.162 1.00 91.44 109 ILE A C 1
ATOM 848 O O . ILE A 1 109 ? -10.595 5.190 21.692 1.00 91.44 109 ILE A O 1
ATOM 852 N N . GLN A 1 110 ? -12.245 3.873 22.449 1.00 91.19 110 GLN A N 1
ATOM 853 C CA . GLN A 1 110 ? -13.296 4.877 22.254 1.00 91.19 110 GLN A CA 1
ATOM 854 C C . GLN A 1 110 ? -13.068 6.130 23.107 1.00 91.19 110 GLN A C 1
ATOM 856 O O . GLN A 1 110 ? -13.198 7.242 22.597 1.00 91.19 110 GLN A O 1
ATOM 861 N N . MET A 1 111 ? -12.689 5.966 24.377 1.00 92.75 111 MET A N 1
ATOM 862 C CA . MET A 1 111 ? -12.395 7.089 25.271 1.00 92.75 111 MET A CA 1
ATOM 863 C C . MET A 1 111 ? -11.206 7.919 24.773 1.00 92.75 111 MET A C 1
ATOM 865 O O . MET A 1 111 ? -11.285 9.146 24.749 1.00 92.75 111 MET A O 1
ATOM 869 N N . ILE A 1 112 ? -10.133 7.258 24.333 1.00 91.00 112 ILE A N 1
ATOM 870 C CA . ILE A 1 112 ? -8.953 7.920 23.764 1.00 91.00 112 ILE A CA 1
ATOM 871 C C . ILE A 1 112 ? -9.352 8.740 22.532 1.00 91.00 112 ILE A C 1
ATOM 873 O O . ILE A 1 112 ? -9.039 9.926 22.457 1.00 91.00 112 ILE A O 1
ATOM 877 N N . ASN A 1 113 ? -10.099 8.144 21.601 1.00 88.25 113 ASN A N 1
ATOM 878 C CA . ASN A 1 113 ? -10.554 8.835 20.393 1.00 88.25 113 ASN A CA 1
ATOM 879 C C . ASN A 1 113 ? -11.413 10.064 20.720 1.00 88.25 113 ASN A C 1
ATOM 881 O O . ASN A 1 113 ? -11.239 11.115 20.105 1.00 88.25 113 ASN A O 1
ATOM 885 N N . LEU A 1 114 ? -12.307 9.949 21.707 1.00 89.44 114 LEU A N 1
ATOM 886 C CA . LEU A 1 114 ? -13.149 11.060 22.147 1.00 89.44 114 LEU A CA 1
ATOM 887 C C . LEU A 1 114 ? -12.316 12.207 22.736 1.00 89.44 114 LEU A C 1
ATOM 889 O O . LEU A 1 114 ? -12.579 13.367 22.429 1.00 89.44 114 LEU A O 1
ATOM 893 N N . ALA A 1 115 ? -11.297 11.894 23.541 1.00 89.38 115 ALA A N 1
ATOM 894 C CA . ALA A 1 115 ? -10.412 12.894 24.132 1.00 89.38 115 ALA A CA 1
ATOM 895 C C . ALA A 1 115 ? -9.612 13.665 23.066 1.00 89.38 115 ALA A C 1
ATOM 897 O O . ALA A 1 115 ? -9.544 14.892 23.118 1.00 89.38 115 ALA A O 1
ATOM 898 N N . TYR A 1 116 ? -9.063 12.968 22.065 1.00 87.69 116 TYR A N 1
ATOM 899 C CA . TYR A 1 116 ? -8.356 13.618 20.955 1.00 87.69 116 TYR A CA 1
ATOM 900 C C . TYR A 1 116 ? -9.287 14.481 20.097 1.00 87.69 116 TYR A C 1
ATOM 902 O O . TYR A 1 116 ? -8.930 15.609 19.761 1.00 87.69 116 TYR A O 1
ATOM 910 N N . ALA A 1 117 ? -10.492 13.990 19.790 1.00 83.88 117 ALA A N 1
ATOM 911 C CA . ALA A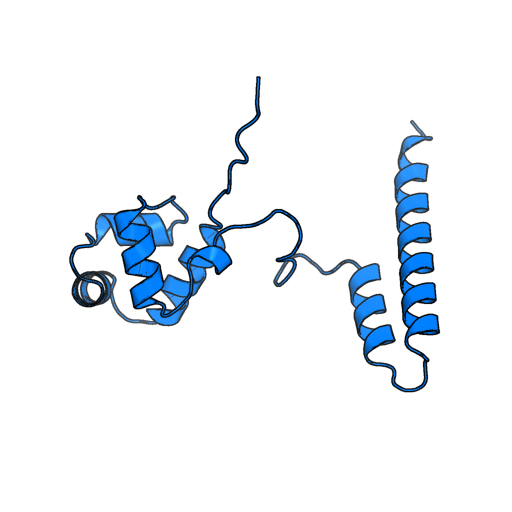 1 117 ? -11.488 14.758 19.045 1.00 83.88 117 ALA A CA 1
ATOM 912 C C . ALA A 1 117 ? -11.908 16.032 19.798 1.00 83.88 117 ALA A C 1
ATOM 914 O O . ALA A 1 117 ? -12.021 17.101 19.202 1.00 83.88 117 ALA A O 1
ATOM 915 N N . ALA A 1 118 ? -12.095 15.944 21.118 1.00 84.75 118 ALA A N 1
ATOM 916 C CA . ALA A 1 118 ? -12.406 17.101 21.952 1.00 84.75 118 ALA A CA 1
ATOM 917 C C . ALA A 1 118 ? -11.267 18.135 21.965 1.00 84.75 118 ALA A C 1
ATOM 919 O O . ALA A 1 118 ? -11.540 19.331 21.904 1.00 84.75 118 ALA A O 1
ATOM 920 N N . ASN A 1 119 ? -10.006 17.691 21.993 1.00 82.69 119 ASN A N 1
ATOM 921 C CA . ASN A 1 119 ? -8.853 18.591 21.957 1.00 82.69 119 ASN A CA 1
ATOM 922 C C . ASN A 1 119 ? -8.759 19.364 20.632 1.00 82.69 119 ASN A C 1
ATOM 924 O O . ASN A 1 119 ? -8.556 20.572 20.647 1.00 82.69 119 ASN A O 1
ATOM 928 N N . GLN A 1 120 ? -8.980 18.691 19.500 1.00 75.00 120 GLN A N 1
ATOM 929 C CA . GLN A 1 120 ? -8.987 19.334 18.178 1.00 75.00 120 GLN A CA 1
ATOM 930 C C . GLN A 1 120 ? -10.131 20.345 18.022 1.00 75.00 120 GLN A C 1
ATOM 932 O O . GLN A 1 120 ? -9.960 21.391 17.407 1.00 75.00 120 GLN A O 1
ATOM 937 N N . ASN A 1 121 ? -11.291 20.068 18.623 1.00 70.00 121 ASN A N 1
ATOM 938 C CA . ASN A 1 121 ? -12.417 21.002 18.616 1.00 70.00 121 ASN A CA 1
ATOM 939 C C . ASN A 1 121 ? -12.179 22.236 19.506 1.00 70.00 121 ASN A C 1
ATOM 941 O O . ASN A 1 121 ? -12.782 23.279 19.270 1.00 70.00 121 ASN A O 1
ATOM 945 N N . ASN A 1 122 ? -11.318 22.132 20.523 1.00 60.25 122 ASN A N 1
ATOM 946 C CA . ASN A 1 122 ? -11.018 23.231 21.442 1.00 60.25 122 ASN A CA 1
ATOM 947 C C . ASN A 1 122 ? -9.993 24.233 20.873 1.00 60.25 122 ASN A C 1
ATOM 949 O O . ASN A 1 122 ? -9.963 25.381 21.306 1.00 60.25 122 ASN A O 1
ATOM 953 N N . GLU A 1 123 ? -9.191 23.839 19.877 1.00 54.59 123 GLU A N 1
ATOM 954 C CA . GLU A 1 123 ? -8.251 24.737 19.180 1.00 54.59 123 GLU A CA 1
ATOM 955 C C . GLU A 1 123 ? -8.953 25.741 18.241 1.00 54.59 123 GLU A C 1
ATOM 957 O O . GLU A 1 123 ? -8.337 26.714 17.824 1.00 54.59 123 GLU A O 1
ATOM 962 N N . LEU A 1 124 ? -10.251 25.567 17.954 1.00 51.25 124 LEU A N 1
ATOM 963 C CA . LEU A 1 124 ? -11.032 26.426 17.047 1.00 51.25 124 LEU A CA 1
ATOM 964 C C . LEU A 1 124 ? -11.851 27.525 17.757 1.00 51.25 124 LEU A C 1
ATOM 966 O O . LEU A 1 124 ? -12.583 28.258 17.098 1.00 51.25 124 LEU A O 1
ATOM 970 N N . ILE A 1 125 ? -11.778 27.629 19.091 1.00 51.78 125 ILE A N 1
ATOM 971 C CA . ILE A 1 125 ? -12.591 28.575 19.893 1.00 51.78 125 ILE A CA 1
ATOM 972 C C . ILE A 1 125 ? -11.738 29.736 20.457 1.00 51.78 125 ILE A C 1
ATOM 974 O O . ILE A 1 125 ? -12.249 30.634 21.123 1.00 51.78 125 ILE A O 1
ATOM 978 N N . HIS A 1 126 ? -10.440 29.769 20.147 1.00 46.09 126 HIS A N 1
ATOM 979 C CA . HIS A 1 126 ? -9.535 30.852 20.535 1.00 46.09 126 HIS A CA 1
ATOM 980 C C . HIS A 1 126 ? -8.835 31.482 19.320 1.00 46.09 126 HIS A C 1
ATOM 982 O O . HIS A 1 126 ? -7.613 31.437 19.224 1.00 46.09 126 HIS A O 1
ATOM 988 N N . GLU A 1 127 ? -9.613 32.109 18.435 1.00 39.81 127 GLU A N 1
ATOM 989 C CA . GLU A 1 127 ? -9.175 33.228 17.578 1.00 39.81 127 GLU A CA 1
ATOM 990 C C . GLU A 1 127 ? -10.226 34.345 17.599 1.00 39.81 127 GLU A C 1
ATOM 992 O O . GLU A 1 127 ? -11.433 34.031 17.474 1.00 39.81 127 GLU A O 1
#

Solvent-accessible surface area (backbone atoms only — not comparable to full-atom values): 7772 Å² total; per-residue (Å²): 130,88,80,76,83,80,73,50,68,42,28,60,62,53,19,49,53,51,49,61,75,47,56,92,57,52,60,66,57,51,25,61,70,61,50,99,46,53,53,69,56,54,53,40,29,60,70,42,41,82,64,55,71,69,59,44,54,45,49,24,62,68,70,74,46,66,68,66,80,36,38,54,64,95,81,77,82,90,74,84,88,66,86,72,49,69,69,56,55,52,45,51,54,49,69,69,43,82,89,54,52,70,72,54,40,54,51,52,47,51,52,52,54,51,54,55,54,51,53,64,60,57,68,75,74,76,126

Sequence (127 aa):
MESASSHEINTDMLSAMIKEKRGERSLRQIATEIGDVSIATLSRVEQGKIPDLDTFVKLCRWLEVSGDVFINNSKNSKQENEEQSVAEKVAIQLRADRTLSKKTVDALIQMINLAYAANQNNELIHE

Mean predicted aligned error: 15.09 Å